Protein AF-A0A415VX78-F1 (afdb_monomer)

Nearest PDB structures (foldseek):
  6h24-assembly1_A  TM=7.037E-01  e=4.300E-03  Sphinx1.76-related DNA
  6h24-assembly1_B  TM=7.358E-01  e=2.155E-02  Sphinx1.76-related DNA
  8tip-assembly1_C  TM=7.344E-01  e=2.155E-02  Escherichia coli K-12
  8ac8-assembly2_A  TM=7.402E-01  e=3.273E-02  Escherichia coli

Sequence (130 aa):
MEKVEIQITKGLTEETTEEITLLGHILENADGLKVFSELINHVISENAESILLEKKKLLAILQVEEDDLDEMMKKIIEDIIRSQIEIIEKEHKKTGFKIVSIFEMVTYDPEEGLTIQVTRAVKPYLKNLI

Foldseek 3Di:
DDQDKDWDFDDDDDFKGKTKIFNAPCLPDPLLNQVVVVVLVCCLVVVDQKDFDFPVNSCVSNVDDLVCSVVVVVSSQVSLQRGWMWIWIDGDVDTDIDIGRQWPDWDQDSHGGIMTGGDPVCSVVSVSVD

Radius of gyration: 16.09 Å; Cα contacts (8 Å, |Δi|>4): 218; chains: 1; bounding box: 40×31×48 Å

Mean predicted aligned error: 8.82 Å

pLDDT: mean 76.85, std 18.99, range [26.78, 96.06]

Solvent-accessible surface area (backbone atoms only — not comparable to full-atom values): 7558 Å² total; per-residue (Å²): 134,87,78,73,78,54,81,48,83,55,89,89,60,100,68,52,46,56,39,43,34,50,62,24,66,66,38,90,43,70,64,32,43,53,55,51,51,53,52,54,49,49,34,62,75,68,67,46,58,60,51,74,49,39,37,73,55,50,36,64,76,66,72,54,56,80,89,52,44,67,66,51,44,57,58,31,49,57,38,56,72,63,23,27,33,31,42,35,41,38,42,87,96,45,77,49,79,44,80,43,54,44,53,77,42,78,48,78,43,95,82,58,22,42,36,41,26,50,24,75,90,42,58,88,54,52,76,74,77,109

Secondary structure (DSSP, 8-state):
-----EEEE----TTEEEEEEE-----SSHHHHHHHHHHHHHHHHHT-SEEEEEHHHHHHHHT--HHHHHHHHHHHHHHHHT-EEEEEEEETTEEEEEEEESEEEEEEETTTEEEEEE-TTTGGGGGG--

Structure (mmCIF, N/CA/C/O backbone):
data_AF-A0A415VX78-F1
#
_entry.id   AF-A0A415VX78-F1
#
loop_
_atom_site.group_PDB
_atom_site.id
_atom_site.type_symbol
_atom_site.label_atom_id
_atom_site.label_alt_id
_atom_site.label_comp_id
_atom_site.label_asym_id
_atom_site.label_entity_id
_atom_site.label_seq_id
_atom_site.pdbx_PDB_ins_code
_atom_site.Cartn_x
_atom_site.Cartn_y
_atom_site.Cartn_z
_atom_site.occupancy
_atom_site.B_iso_or_equiv
_atom_site.auth_seq_id
_atom_site.auth_comp_id
_atom_site.auth_asym_id
_atom_site.auth_atom_id
_atom_site.pdbx_PDB_model_num
ATOM 1 N N . MET A 1 1 ? 7.037 21.629 10.969 1.00 32.62 1 MET A N 1
ATOM 2 C CA . MET A 1 1 ? 6.505 20.468 10.234 1.00 32.62 1 MET A CA 1
ATOM 3 C C . MET A 1 1 ? 5.055 20.335 10.641 1.00 32.62 1 MET A C 1
ATOM 5 O O . MET A 1 1 ? 4.800 20.178 11.829 1.00 32.62 1 MET A O 1
ATOM 9 N N . GLU A 1 2 ? 4.132 20.536 9.705 1.00 26.78 2 GLU A N 1
ATOM 10 C CA . GLU A 1 2 ? 2.701 20.339 9.950 1.00 26.78 2 GLU A CA 1
ATOM 11 C C . GLU A 1 2 ? 2.388 18.853 9.812 1.00 26.78 2 GLU A C 1
ATOM 13 O O . GLU A 1 2 ? 2.690 18.229 8.800 1.00 26.78 2 GLU A O 1
ATOM 18 N N . LYS A 1 3 ? 1.831 18.284 10.875 1.00 34.06 3 LYS A N 1
ATOM 19 C CA . LYS A 1 3 ? 1.337 16.915 10.910 1.00 34.06 3 LYS A CA 1
ATOM 20 C C . LYS A 1 3 ? -0.066 16.957 10.303 1.00 34.06 3 LYS A C 1
ATOM 22 O O . LYS A 1 3 ? -0.929 17.644 10.844 1.00 34.06 3 LYS A O 1
ATOM 27 N N . VAL A 1 4 ? -0.286 16.306 9.164 1.00 31.11 4 VAL A N 1
ATOM 28 C CA . VAL A 1 4 ? -1.634 16.209 8.586 1.00 31.11 4 VAL A CA 1
ATOM 29 C C . VAL A 1 4 ? -2.387 15.134 9.365 1.00 31.11 4 VAL A C 1
ATOM 31 O O . VAL A 1 4 ? -2.103 13.950 9.220 1.00 31.11 4 VAL A O 1
ATOM 34 N N . GLU A 1 5 ? -3.305 15.546 10.236 1.00 33.56 5 GLU A N 1
ATOM 35 C CA . GLU A 1 5 ? -4.179 14.642 10.989 1.00 33.56 5 GLU A CA 1
ATOM 36 C C . GLU A 1 5 ? -5.526 14.530 10.267 1.00 33.56 5 GLU A C 1
ATOM 38 O O . GLU A 1 5 ? -6.280 15.499 10.177 1.00 33.56 5 GLU A O 1
ATOM 43 N N . ILE A 1 6 ? -5.833 13.344 9.734 1.00 38.00 6 ILE A N 1
ATOM 44 C CA . ILE A 1 6 ? -7.150 13.035 9.167 1.00 38.00 6 ILE A CA 1
ATOM 45 C C . ILE A 1 6 ? -7.934 12.241 10.218 1.00 38.00 6 ILE A C 1
ATOM 47 O O . ILE A 1 6 ? -7.643 11.073 10.476 1.00 38.00 6 ILE A O 1
ATOM 51 N N . GLN A 1 7 ? -8.932 12.881 10.836 1.00 36.41 7 GLN A N 1
ATOM 52 C CA . GLN A 1 7 ? -9.880 12.228 11.745 1.00 36.41 7 GLN A CA 1
ATOM 53 C C . GLN A 1 7 ? -11.067 11.666 10.959 1.00 36.41 7 GLN A C 1
ATOM 55 O O . GLN A 1 7 ? -11.801 12.422 10.321 1.00 36.41 7 GLN A O 1
ATOM 60 N N . ILE A 1 8 ? -11.294 10.352 11.043 1.00 39.75 8 ILE A N 1
ATOM 61 C CA . ILE A 1 8 ? -12.465 9.696 10.450 1.00 39.75 8 ILE A CA 1
ATOM 62 C C . ILE A 1 8 ? -13.327 9.132 11.583 1.00 39.75 8 ILE A C 1
ATOM 64 O O . ILE A 1 8 ? -12.982 8.153 12.241 1.00 39.75 8 ILE A O 1
ATOM 68 N N . THR A 1 9 ? -14.477 9.759 11.829 1.00 36.00 9 THR A N 1
ATOM 69 C CA . THR A 1 9 ? -15.446 9.315 12.842 1.00 36.00 9 THR A CA 1
ATOM 70 C C . THR A 1 9 ? -16.477 8.384 12.215 1.00 36.00 9 THR A C 1
ATOM 72 O O . THR A 1 9 ? -17.121 8.732 11.225 1.00 36.00 9 THR A O 1
ATOM 75 N N . LYS A 1 10 ? -16.692 7.210 12.819 1.00 38.72 10 LYS A N 1
ATOM 76 C CA . LYS A 1 10 ? -17.804 6.324 12.466 1.00 38.72 10 LYS A CA 1
ATOM 77 C C . LYS A 1 10 ? -18.681 6.085 13.689 1.00 38.72 10 LYS A C 1
ATOM 79 O O . LYS A 1 10 ? -18.233 5.533 14.683 1.00 38.72 10 LYS A O 1
ATOM 84 N N . GLY A 1 11 ? -19.940 6.505 13.617 1.00 38.56 11 GLY A N 1
ATOM 85 C CA . GLY A 1 11 ? -20.961 6.089 14.576 1.00 38.56 11 GLY A CA 1
ATOM 86 C C . GLY A 1 11 ? -21.680 4.833 14.083 1.00 38.56 11 GLY A C 1
ATOM 87 O O . GLY A 1 11 ? -22.018 4.769 12.900 1.00 38.56 11 GLY A O 1
ATOM 88 N N . LEU A 1 12 ? -21.947 3.878 14.986 1.00 44.84 12 LEU A N 1
ATOM 89 C CA . LEU A 1 12 ? -23.305 3.483 15.430 1.00 44.84 12 LEU A CA 1
ATOM 90 C C . LEU A 1 12 ? -23.345 2.036 15.982 1.00 44.84 12 LEU A C 1
ATOM 92 O O . LEU A 1 12 ? -23.451 1.097 15.202 1.00 44.84 12 LEU A O 1
ATOM 96 N N . THR A 1 13 ? -23.316 1.870 17.315 1.00 42.06 13 THR A N 1
ATOM 97 C CA . THR A 1 13 ? -24.324 1.181 18.174 1.00 42.06 13 THR A CA 1
ATOM 98 C C . THR A 1 13 ? -24.024 1.473 19.664 1.00 42.06 13 THR A C 1
ATOM 100 O O . THR A 1 13 ? -22.920 1.893 19.992 1.00 42.06 13 THR A O 1
ATOM 103 N N . GLU A 1 14 ? -25.015 1.337 20.557 1.00 42.38 14 GLU A N 1
ATOM 104 C CA . GLU A 1 14 ? -25.035 1.911 21.925 1.00 42.38 14 GLU A CA 1
ATOM 105 C C . GLU A 1 14 ? -24.001 1.372 22.944 1.00 42.38 14 GLU A C 1
ATOM 107 O O . GLU A 1 14 ? -23.902 1.947 24.024 1.00 42.38 14 GLU A O 1
ATOM 112 N N . GLU A 1 15 ? -23.197 0.343 22.644 1.00 46.19 15 GLU A N 1
ATOM 113 C CA . GLU A 1 15 ? -22.254 -0.236 23.628 1.00 46.19 15 GLU A CA 1
ATOM 114 C C . GLU A 1 15 ? -20.758 -0.042 23.318 1.00 46.19 15 GLU A C 1
ATOM 116 O O . GLU A 1 15 ? -19.929 -0.212 24.219 1.00 46.19 15 GLU A O 1
ATOM 121 N N . THR A 1 16 ? -20.366 0.339 22.096 1.00 47.59 16 THR A N 1
ATOM 122 C CA . THR A 1 16 ? -18.943 0.521 21.742 1.00 47.59 16 THR A CA 1
ATOM 123 C C . THR A 1 16 ? -18.786 1.478 20.560 1.00 47.59 16 THR A C 1
ATOM 125 O O . THR A 1 16 ? -19.450 1.317 19.537 1.00 47.59 16 THR A O 1
ATOM 128 N N . THR A 1 17 ? -17.895 2.467 20.680 1.00 56.06 17 THR A N 1
ATOM 129 C CA . THR A 1 17 ? -17.563 3.396 19.587 1.00 56.06 17 THR A CA 1
ATOM 130 C C . THR A 1 17 ? -16.083 3.265 19.252 1.00 56.06 17 THR A C 1
ATOM 132 O O . THR A 1 17 ? -15.232 3.524 20.099 1.00 56.06 17 THR A O 1
ATOM 135 N N . GLU A 1 18 ? -15.763 2.888 18.019 1.00 56.12 18 GLU A N 1
ATOM 136 C CA . GLU A 1 18 ? -14.388 2.882 17.511 1.00 56.12 18 GLU A CA 1
ATOM 137 C C . GLU A 1 18 ? -14.145 4.173 16.720 1.00 56.12 18 GLU A C 1
ATOM 139 O O . GLU A 1 18 ? -14.808 4.446 15.717 1.00 56.12 18 GLU A O 1
ATOM 144 N N . GLU A 1 19 ? -13.204 4.990 17.185 1.00 60.34 19 GLU A N 1
ATOM 145 C CA . GLU A 1 19 ? -12.671 6.122 16.429 1.00 60.34 19 GLU A CA 1
ATOM 146 C C . GLU A 1 19 ? -11.352 5.685 15.798 1.00 60.34 19 GLU A C 1
ATOM 148 O O . GLU A 1 19 ? -10.460 5.185 16.481 1.00 60.34 19 GLU A O 1
ATOM 153 N N . ILE A 1 20 ? -11.229 5.842 14.482 1.00 58.44 20 ILE A N 1
ATOM 154 C CA . ILE A 1 20 ? -10.020 5.455 13.757 1.00 58.44 20 ILE A CA 1
ATOM 155 C C . ILE A 1 20 ? -9.415 6.725 13.194 1.00 58.44 20 ILE A C 1
ATOM 157 O O . ILE A 1 20 ? -10.004 7.398 12.346 1.00 58.44 20 ILE A O 1
ATOM 161 N N . THR A 1 21 ? -8.217 7.030 13.661 1.00 58.88 21 THR A N 1
ATOM 162 C CA . THR A 1 21 ? -7.404 8.106 13.113 1.00 58.88 21 THR A CA 1
ATOM 163 C C . THR A 1 21 ? -6.307 7.442 12.301 1.00 58.88 21 THR A C 1
ATOM 165 O O . THR A 1 21 ? -5.561 6.608 12.807 1.00 58.88 21 THR A O 1
ATOM 168 N N . LEU A 1 22 ? -6.178 7.771 11.020 1.00 58.19 22 LEU A N 1
ATOM 169 C CA . LEU A 1 22 ? -4.984 7.364 10.287 1.00 58.19 22 LEU A CA 1
ATOM 170 C C . LEU A 1 22 ? -3.814 8.182 10.856 1.00 58.19 22 LEU A C 1
ATOM 172 O O . LEU A 1 22 ? -3.722 9.378 10.600 1.00 58.19 22 LEU A O 1
ATOM 176 N N . LEU A 1 23 ? -2.930 7.552 11.636 1.00 54.94 23 LEU A N 1
ATOM 177 C CA . LEU A 1 23 ? -1.700 8.187 12.136 1.00 54.94 23 LEU A CA 1
ATOM 178 C C . LEU A 1 23 ? -0.542 8.137 11.136 1.00 54.94 23 LEU A C 1
ATOM 180 O O . LEU A 1 23 ? 0.598 8.458 11.474 1.00 54.94 23 LEU A O 1
ATOM 184 N N . GLY A 1 24 ? -0.819 7.767 9.893 1.00 48.91 24 GLY A N 1
ATOM 185 C CA . GLY A 1 24 ? 0.169 7.795 8.841 1.00 48.91 24 GLY A CA 1
ATOM 186 C C . GLY A 1 24 ? 0.656 9.221 8.676 1.00 48.91 24 GLY A C 1
ATOM 187 O O . GLY A 1 24 ? -0.131 10.116 8.378 1.00 48.91 24 GLY A O 1
ATOM 188 N N . HIS A 1 25 ? 1.967 9.412 8.816 1.00 48.31 25 HIS A N 1
ATOM 189 C CA . HIS A 1 25 ? 2.666 10.324 7.927 1.00 48.31 25 HIS A CA 1
ATOM 190 C C . HIS A 1 25 ? 2.120 10.021 6.535 1.00 48.31 25 HIS A C 1
ATOM 192 O O . HIS A 1 25 ? 2.458 8.993 5.951 1.00 48.31 25 HIS A O 1
ATOM 198 N N . ILE A 1 26 ? 1.162 10.826 6.073 1.00 51.47 26 ILE A N 1
ATOM 199 C CA . ILE A 1 26 ? 0.740 10.767 4.688 1.00 51.47 26 ILE A CA 1
ATOM 200 C C . ILE A 1 26 ? 2.034 10.954 3.939 1.00 51.47 26 ILE A C 1
ATOM 202 O O . ILE A 1 26 ? 2.741 11.931 4.185 1.00 51.47 26 ILE A O 1
ATOM 206 N N . LEU A 1 27 ? 2.342 9.928 3.156 1.00 56.75 27 LEU A N 1
ATOM 207 C CA . LEU A 1 27 ? 3.512 9.770 2.317 1.00 56.75 27 LEU A CA 1
ATOM 208 C C . LEU A 1 27 ? 3.828 11.174 1.800 1.00 56.75 27 LEU A C 1
ATOM 210 O O . LEU A 1 27 ? 3.051 11.728 1.021 1.00 56.75 27 LEU A O 1
ATOM 214 N N . GLU A 1 28 ? 4.873 11.811 2.351 1.00 57.78 28 GLU A N 1
ATOM 215 C CA . GLU A 1 28 ? 5.186 13.223 2.050 1.00 57.78 28 GLU A CA 1
ATOM 216 C C . GLU A 1 28 ? 5.445 13.384 0.538 1.00 57.78 28 GLU A C 1
ATOM 218 O O . GLU A 1 28 ? 5.381 14.476 -0.028 1.00 57.78 28 GLU A O 1
ATOM 223 N N . ASN A 1 29 ? 5.679 12.245 -0.117 1.00 72.44 29 ASN A N 1
ATOM 224 C CA . ASN A 1 29 ? 5.714 12.021 -1.537 1.00 72.44 29 ASN A CA 1
ATOM 225 C C . ASN A 1 29 ? 4.328 11.676 -2.136 1.00 72.44 29 ASN A C 1
ATOM 227 O O . ASN A 1 29 ? 3.747 10.616 -1.875 1.00 72.44 29 ASN A O 1
ATOM 231 N N . ALA A 1 30 ? 3.859 12.526 -3.056 1.00 80.44 30 ALA A N 1
ATOM 232 C CA . ALA A 1 30 ? 2.645 12.307 -3.845 1.00 80.44 30 ALA A CA 1
ATOM 233 C C . ALA A 1 30 ? 2.649 10.973 -4.616 1.00 80.44 30 ALA A C 1
ATOM 235 O O . ALA A 1 30 ? 1.597 10.361 -4.796 1.00 80.44 30 ALA A O 1
ATOM 236 N N . ASP A 1 31 ? 3.815 10.499 -5.050 1.00 85.38 31 ASP A N 1
ATOM 237 C CA . ASP A 1 31 ? 3.946 9.225 -5.757 1.00 85.38 31 ASP A CA 1
ATOM 238 C C . ASP A 1 31 ? 3.782 8.027 -4.825 1.00 85.38 31 ASP A C 1
ATOM 240 O O . ASP A 1 31 ? 3.125 7.047 -5.185 1.00 85.38 31 ASP A O 1
ATOM 244 N N . GLY A 1 32 ? 4.275 8.147 -3.589 1.00 83.12 32 GLY A N 1
ATOM 245 C CA . GLY A 1 32 ? 3.983 7.185 -2.533 1.00 83.12 32 GLY A CA 1
ATOM 246 C C . GLY A 1 32 ? 2.477 7.064 -2.323 1.00 83.12 32 GLY A C 1
ATOM 247 O O . GLY A 1 32 ? 1.950 5.952 -2.307 1.00 83.12 32 GLY A O 1
ATOM 248 N N . LEU A 1 33 ? 1.766 8.197 -2.251 1.00 83.75 33 LEU A N 1
ATOM 249 C CA . LEU A 1 33 ? 0.312 8.223 -2.058 1.00 83.75 33 LEU A CA 1
ATOM 250 C C . LEU A 1 33 ? -0.465 7.536 -3.184 1.00 83.75 33 LEU A C 1
ATOM 252 O O . LEU A 1 33 ? -1.430 6.822 -2.900 1.00 83.75 33 LEU A O 1
ATOM 256 N N . LYS A 1 34 ? -0.044 7.700 -4.443 1.00 88.75 34 LYS A N 1
ATOM 257 C CA . LYS A 1 34 ? -0.658 6.989 -5.575 1.00 88.75 34 LYS A CA 1
ATOM 258 C C . LYS A 1 34 ? -0.514 5.475 -5.422 1.00 88.75 34 LYS A C 1
ATOM 260 O O . LYS A 1 34 ? -1.507 4.759 -5.528 1.00 88.75 34 LYS A O 1
ATOM 265 N N . VAL A 1 35 ? 0.700 4.997 -5.133 1.00 89.69 35 VAL A N 1
ATOM 266 C CA . VAL A 1 3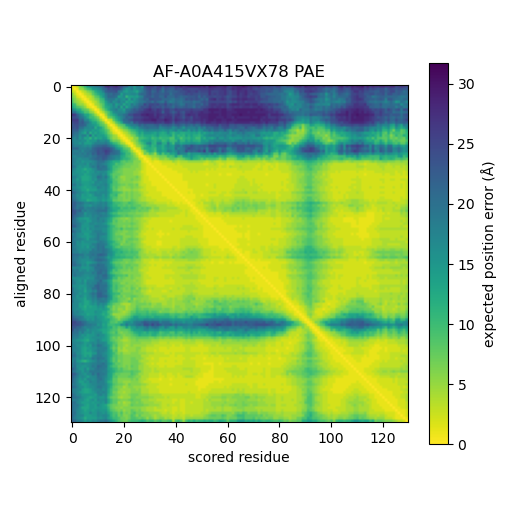5 ? 0.972 3.560 -4.962 1.00 89.69 35 VAL A CA 1
ATOM 267 C C . VAL A 1 35 ? 0.203 3.007 -3.766 1.00 89.69 35 VAL A C 1
ATOM 269 O O . VAL A 1 35 ? -0.466 1.986 -3.888 1.00 89.69 35 VAL A O 1
ATOM 272 N N . PHE A 1 36 ? 0.226 3.704 -2.630 1.00 87.50 36 PHE A N 1
ATOM 273 C CA . PHE A 1 36 ? -0.522 3.308 -1.440 1.00 87.50 36 PHE A CA 1
ATOM 274 C C . PHE A 1 36 ? -2.025 3.194 -1.712 1.00 87.50 36 PHE A C 1
ATOM 276 O O . PHE A 1 36 ? -2.631 2.181 -1.370 1.00 87.50 36 PHE A O 1
ATOM 283 N N . SER A 1 37 ? -2.618 4.195 -2.367 1.00 86.81 37 SER A N 1
ATOM 284 C CA . SER A 1 37 ? -4.049 4.188 -2.695 1.00 86.81 37 SER A CA 1
ATOM 285 C C . SER A 1 37 ? -4.412 2.991 -3.574 1.00 86.81 37 SER A C 1
ATOM 287 O O . SER A 1 37 ? -5.406 2.312 -3.317 1.00 86.81 37 SER A O 1
ATOM 289 N N . GLU A 1 38 ? -3.576 2.678 -4.567 1.00 91.19 38 GLU A N 1
ATOM 290 C CA . GLU A 1 38 ? -3.793 1.522 -5.435 1.00 91.19 38 GLU A CA 1
ATOM 291 C C . GLU A 1 38 ? -3.707 0.193 -4.671 1.00 91.19 38 GLU A C 1
ATOM 293 O O . GLU A 1 38 ? -4.532 -0.699 -4.892 1.00 91.19 38 GLU A O 1
ATOM 298 N N . LEU A 1 39 ? -2.755 0.064 -3.740 1.00 90.00 39 LEU A N 1
ATOM 299 C CA . LEU A 1 39 ? -2.625 -1.120 -2.885 1.00 90.00 39 LEU A CA 1
ATOM 300 C C . LEU A 1 39 ? -3.861 -1.315 -2.005 1.00 90.00 39 LEU A C 1
ATOM 302 O O . LEU A 1 39 ? -4.407 -2.417 -1.951 1.00 90.00 39 LEU A O 1
ATOM 306 N N . ILE A 1 40 ? -4.329 -0.255 -1.337 1.00 87.75 40 ILE A N 1
ATOM 307 C CA . ILE A 1 40 ? -5.515 -0.330 -0.475 1.00 87.75 40 ILE A CA 1
ATOM 308 C C . ILE A 1 40 ? -6.763 -0.683 -1.293 1.00 87.75 40 ILE A C 1
ATOM 310 O O . ILE A 1 40 ? -7.542 -1.546 -0.879 1.00 87.75 40 ILE A O 1
ATOM 314 N N . ASN A 1 41 ? -6.917 -0.100 -2.485 1.00 90.06 41 ASN A N 1
ATOM 315 C CA . ASN A 1 41 ? -8.009 -0.431 -3.400 1.00 90.06 41 ASN A CA 1
ATOM 316 C C . ASN A 1 41 ? -8.000 -1.909 -3.819 1.00 90.06 41 ASN A C 1
ATOM 318 O O . ASN A 1 41 ? -9.049 -2.558 -3.779 1.00 90.06 41 ASN A O 1
ATOM 322 N N . HIS A 1 42 ? -6.841 -2.469 -4.180 1.00 90.56 42 HIS A N 1
ATOM 323 C CA . HIS A 1 42 ? -6.720 -3.896 -4.514 1.00 90.56 42 HIS A CA 1
ATOM 324 C C . HIS A 1 42 ? -7.067 -4.790 -3.322 1.00 90.56 42 HIS A C 1
ATOM 326 O O . HIS A 1 42 ? -7.891 -5.692 -3.443 1.00 90.56 42 HIS A O 1
ATOM 332 N N . VAL A 1 43 ? -6.517 -4.500 -2.141 1.00 89.00 43 VAL A N 1
ATOM 333 C CA . VAL A 1 43 ? -6.799 -5.273 -0.922 1.00 89.00 43 VAL A CA 1
ATOM 334 C C . VAL A 1 43 ? -8.299 -5.314 -0.614 1.00 89.00 43 VAL A C 1
ATOM 336 O O . VAL A 1 43 ? -8.831 -6.370 -0.265 1.00 89.00 43 VAL A O 1
ATOM 339 N N . ILE A 1 44 ? -8.991 -4.179 -0.737 1.00 87.56 44 ILE A N 1
ATOM 340 C CA . ILE A 1 44 ? -10.427 -4.082 -0.453 1.00 87.56 44 ILE A CA 1
ATOM 341 C C . ILE A 1 44 ? -11.247 -4.797 -1.526 1.00 87.56 44 ILE A C 1
ATOM 343 O O . ILE A 1 44 ? -12.135 -5.579 -1.187 1.00 87.56 44 ILE A O 1
ATOM 347 N N . SER A 1 45 ? -10.961 -4.533 -2.803 1.00 89.44 45 SER A N 1
ATOM 348 C CA . SER A 1 45 ? -11.724 -5.088 -3.928 1.00 89.44 45 SER A CA 1
ATOM 349 C C . SER A 1 45 ? -11.585 -6.605 -4.043 1.00 89.44 45 SER A C 1
ATOM 351 O O . SER A 1 45 ? -12.580 -7.295 -4.259 1.00 89.44 45 SER A O 1
ATOM 353 N N . GLU A 1 46 ? -10.384 -7.136 -3.828 1.00 89.12 46 GLU A N 1
ATOM 354 C CA . GLU A 1 46 ? -10.106 -8.572 -3.888 1.00 89.12 46 GLU A CA 1
ATOM 355 C C . GLU A 1 46 ? -10.366 -9.278 -2.550 1.00 89.12 46 GLU A C 1
ATOM 357 O O . GLU A 1 46 ? -10.324 -10.506 -2.468 1.00 89.12 46 GLU A O 1
ATOM 362 N N . ASN A 1 47 ? -10.643 -8.515 -1.483 1.00 87.50 47 ASN A N 1
ATOM 363 C CA . ASN A 1 47 ? -10.719 -9.004 -0.106 1.00 87.50 47 ASN A CA 1
ATOM 364 C C . ASN A 1 47 ? -9.491 -9.860 0.278 1.00 87.50 47 ASN A C 1
ATOM 366 O O . ASN A 1 47 ? -9.584 -10.802 1.075 1.00 87.50 47 ASN A O 1
ATOM 370 N N . ALA A 1 48 ? -8.326 -9.529 -0.274 1.00 88.06 48 ALA A N 1
ATOM 371 C CA . ALA A 1 48 ? -7.084 -10.256 -0.064 1.00 88.06 48 ALA A CA 1
ATOM 372 C C . ALA A 1 48 ? -6.372 -9.785 1.214 1.00 88.06 48 ALA A C 1
ATOM 374 O O . ALA A 1 48 ? -6.703 -8.753 1.794 1.00 88.06 48 ALA A O 1
ATOM 375 N N . GLU A 1 49 ? -5.427 -10.576 1.712 1.00 87.75 49 GLU A N 1
ATOM 376 C CA . GLU A 1 49 ? -4.497 -10.152 2.777 1.00 87.75 49 GLU A CA 1
ATOM 377 C C . GLU A 1 49 ? -3.098 -9.879 2.221 1.00 87.75 49 GLU A C 1
ATOM 379 O O . GLU A 1 49 ? -2.318 -9.172 2.849 1.00 87.75 49 GLU A O 1
ATOM 384 N N . SER A 1 50 ? -2.806 -10.376 1.018 1.00 92.94 50 SER A N 1
ATOM 385 C CA . SER A 1 50 ? -1.569 -10.127 0.293 1.00 92.94 50 SER A CA 1
ATOM 386 C C . SER A 1 50 ? -1.880 -9.805 -1.161 1.00 92.94 50 SER A C 1
ATOM 388 O O . SER A 1 50 ? -2.767 -10.420 -1.750 1.00 92.94 50 SER A O 1
ATOM 390 N N . ILE A 1 51 ? -1.169 -8.822 -1.706 1.00 94.25 51 ILE A N 1
ATOM 391 C CA . ILE A 1 51 ? -1.307 -8.346 -3.082 1.00 94.25 51 ILE A CA 1
ATOM 392 C C . ILE A 1 51 ? 0.089 -8.199 -3.680 1.00 94.25 51 ILE A C 1
ATOM 394 O O . ILE A 1 51 ? 0.991 -7.688 -3.013 1.00 94.25 51 ILE A O 1
ATOM 398 N N . LEU A 1 52 ? 0.229 -8.596 -4.945 1.00 95.00 52 LEU A N 1
ATOM 399 C CA . LEU A 1 52 ? 1.339 -8.212 -5.810 1.00 95.00 52 LEU A CA 1
ATOM 400 C C . LEU A 1 52 ? 0.859 -7.115 -6.763 1.00 95.00 52 LEU A C 1
ATOM 402 O O . LEU A 1 52 ? -0.039 -7.326 -7.580 1.00 95.00 52 LEU A O 1
ATOM 406 N N . LEU A 1 53 ? 1.482 -5.946 -6.676 1.00 95.00 53 LEU A N 1
ATOM 407 C CA . LEU A 1 53 ? 1.350 -4.890 -7.662 1.00 95.00 53 LEU A CA 1
ATOM 408 C C . LEU A 1 53 ? 2.501 -5.015 -8.662 1.00 95.00 53 LEU A C 1
ATOM 410 O O . LEU A 1 53 ? 3.632 -4.623 -8.377 1.00 95.00 53 LEU A O 1
ATOM 414 N N . GLU A 1 54 ? 2.198 -5.596 -9.821 1.00 96.06 54 GLU A N 1
ATOM 415 C CA . GLU A 1 54 ? 3.186 -5.891 -10.863 1.00 96.06 54 GLU A CA 1
ATOM 416 C C . GLU A 1 54 ? 3.956 -4.640 -11.320 1.00 96.06 54 GLU A C 1
ATOM 418 O O . GLU A 1 54 ? 3.381 -3.549 -11.425 1.00 96.06 54 GLU A O 1
ATOM 423 N N . LYS A 1 55 ? 5.228 -4.814 -11.708 1.00 96.06 55 LYS A N 1
ATOM 424 C CA . LYS A 1 55 ? 6.105 -3.762 -12.262 1.00 96.06 55 LYS A CA 1
ATOM 425 C C . LYS A 1 55 ? 5.395 -2.895 -13.305 1.00 96.06 55 LYS A C 1
ATOM 427 O O . LYS A 1 55 ? 5.430 -1.669 -13.242 1.00 96.06 55 LYS A O 1
ATOM 432 N N . LYS A 1 56 ? 4.670 -3.523 -14.236 1.00 95.19 56 LYS A N 1
ATOM 433 C CA . LYS A 1 56 ? 3.933 -2.818 -15.296 1.00 95.19 56 LYS A CA 1
ATOM 434 C C . LYS A 1 56 ? 2.862 -1.866 -14.753 1.00 95.19 56 LYS A C 1
ATOM 436 O O . LYS A 1 56 ? 2.671 -0.785 -15.307 1.00 95.19 56 LYS A O 1
ATOM 441 N N . LYS A 1 57 ? 2.157 -2.255 -13.685 1.00 94.75 57 LYS A N 1
ATOM 442 C CA . LYS A 1 57 ? 1.184 -1.379 -13.018 1.00 94.75 57 LYS A CA 1
ATOM 443 C C . LYS A 1 57 ? 1.895 -0.248 -12.280 1.00 94.75 57 LYS A C 1
ATOM 445 O O . LYS A 1 57 ? 1.455 0.890 -12.398 1.00 94.75 57 LYS A O 1
ATOM 450 N N . LEU A 1 58 ? 3.003 -0.530 -11.590 1.00 95.25 58 LEU A N 1
ATOM 451 C CA . LEU A 1 58 ? 3.804 0.496 -10.909 1.00 95.25 58 LEU A CA 1
ATOM 452 C C . LEU A 1 58 ? 4.274 1.589 -11.878 1.00 95.25 58 LEU A C 1
ATOM 454 O O . LEU A 1 58 ? 4.039 2.766 -11.617 1.00 95.25 58 LEU A O 1
ATOM 458 N N . LEU A 1 59 ? 4.833 1.207 -13.030 1.00 95.50 59 LEU A N 1
ATOM 459 C CA . LEU A 1 59 ? 5.239 2.147 -14.085 1.00 95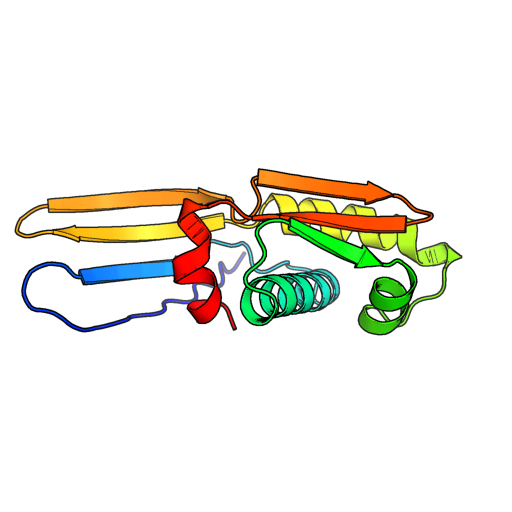.50 59 LEU A CA 1
ATOM 460 C C . LEU A 1 59 ? 4.071 3.015 -14.563 1.00 95.50 59 LEU A C 1
ATOM 462 O O . LEU A 1 59 ? 4.225 4.220 -14.739 1.00 95.50 59 LEU A O 1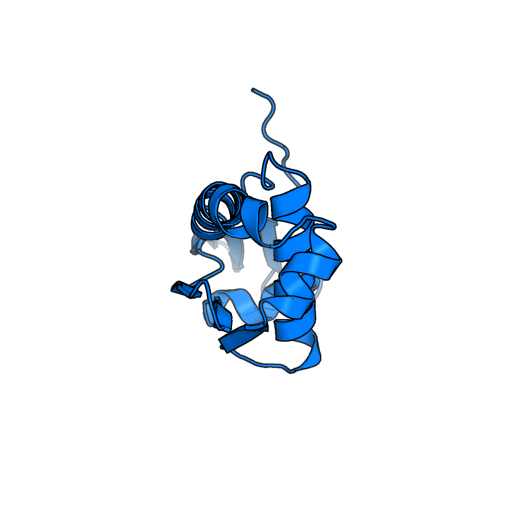
ATOM 466 N N . ALA A 1 60 ? 2.885 2.425 -14.735 1.00 94.75 60 ALA A N 1
ATOM 467 C CA . ALA A 1 60 ? 1.696 3.155 -15.170 1.00 94.75 60 ALA A CA 1
ATOM 468 C C . ALA A 1 60 ? 1.178 4.144 -14.109 1.00 94.75 60 ALA A C 1
ATOM 470 O O . ALA A 1 60 ? 0.765 5.251 -14.451 1.00 94.75 60 ALA A O 1
ATOM 471 N N . ILE A 1 61 ? 1.208 3.762 -12.829 1.00 93.19 61 ILE A N 1
ATOM 472 C CA . ILE A 1 61 ? 0.774 4.604 -11.701 1.00 93.19 61 ILE A CA 1
ATOM 473 C C . ILE A 1 61 ? 1.725 5.789 -11.516 1.00 93.19 61 ILE A C 1
ATOM 475 O O . ILE A 1 61 ? 1.287 6.925 -11.315 1.00 93.19 61 ILE A O 1
ATOM 479 N N . LEU A 1 62 ? 3.026 5.510 -11.584 1.0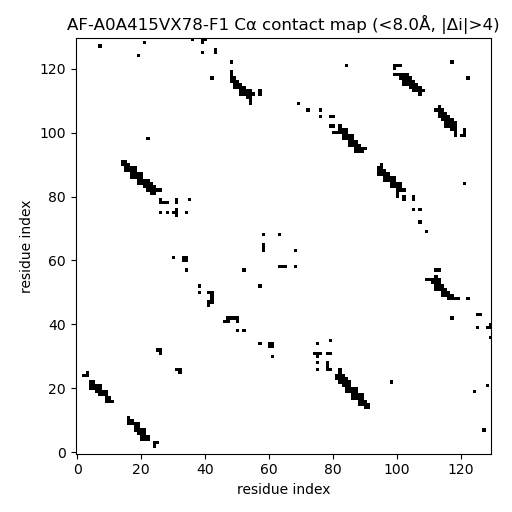0 92.00 62 LEU A N 1
ATOM 480 C CA . LEU A 1 62 ? 4.088 6.481 -11.353 1.00 92.00 62 LEU A CA 1
ATOM 481 C C . LEU A 1 62 ? 4.390 7.337 -12.588 1.00 92.00 62 LEU A C 1
ATOM 483 O O . LEU A 1 62 ? 4.880 8.449 -12.434 1.00 92.00 62 LEU A O 1
ATOM 487 N N . GLN A 1 63 ? 4.019 6.867 -13.783 1.00 93.31 63 GLN A N 1
ATOM 488 C CA . GLN A 1 63 ? 4.288 7.518 -15.070 1.00 93.31 63 GLN A CA 1
ATOM 489 C C . GLN A 1 63 ? 5.785 7.773 -15.291 1.00 93.31 63 GLN A C 1
ATOM 491 O O . GLN A 1 63 ? 6.182 8.861 -15.707 1.00 93.31 63 GLN A O 1
ATOM 496 N N . VAL A 1 64 ? 6.606 6.761 -15.002 1.00 93.31 64 VAL A N 1
ATOM 497 C CA . VAL A 1 64 ? 8.071 6.823 -15.113 1.00 93.31 64 VAL A CA 1
ATOM 498 C C . VAL A 1 64 ? 8.626 5.733 -16.016 1.00 93.31 64 VAL A C 1
ATOM 500 O O . VAL A 1 64 ? 7.942 4.749 -16.310 1.00 93.31 64 VAL A O 1
ATOM 503 N N . GLU A 1 65 ? 9.860 5.930 -16.474 1.00 93.00 65 GLU A N 1
ATOM 504 C CA . GLU A 1 65 ? 10.597 4.934 -17.248 1.00 93.00 65 GLU A CA 1
ATOM 505 C C . GLU A 1 65 ? 11.122 3.811 -16.341 1.00 93.00 65 GLU A C 1
ATOM 507 O O . GLU A 1 65 ? 11.241 3.968 -15.124 1.00 93.00 65 GLU A O 1
ATOM 512 N N . GLU A 1 66 ? 11.424 2.651 -16.933 1.00 91.50 66 GLU A N 1
ATOM 513 C CA . GLU A 1 66 ? 11.908 1.491 -16.173 1.00 91.50 66 GLU A CA 1
ATOM 514 C C . GLU A 1 66 ? 13.210 1.777 -15.423 1.00 91.50 66 GLU A C 1
ATOM 516 O O . GLU A 1 66 ? 13.353 1.340 -14.283 1.00 91.50 66 GLU A O 1
ATOM 521 N N . ASP A 1 67 ? 14.104 2.557 -16.032 1.00 92.62 67 ASP A N 1
ATOM 522 C CA . ASP A 1 67 ? 15.411 2.895 -15.465 1.00 92.62 67 ASP A CA 1
ATOM 523 C C . ASP A 1 67 ? 15.299 3.750 -14.184 1.00 92.62 67 ASP A C 1
ATOM 525 O O . ASP A 1 67 ? 16.179 3.693 -13.323 1.00 92.62 67 ASP A O 1
ATOM 529 N N . ASP A 1 68 ? 14.198 4.493 -14.019 1.00 93.25 68 ASP A N 1
ATOM 530 C CA . ASP A 1 68 ? 13.953 5.368 -12.863 1.00 93.25 68 ASP A CA 1
ATOM 531 C C . ASP A 1 68 ? 13.154 4.680 -11.741 1.00 93.25 68 ASP A C 1
ATOM 533 O O . ASP A 1 68 ? 13.152 5.136 -10.588 1.00 93.25 68 ASP A O 1
ATOM 537 N N . LEU A 1 69 ? 12.463 3.576 -12.055 1.00 94.19 69 LEU A N 1
ATOM 538 C CA . LEU A 1 69 ? 11.515 2.934 -11.144 1.00 94.19 69 LEU A CA 1
ATOM 539 C C . LEU A 1 69 ? 12.187 2.494 -9.840 1.00 94.19 69 LEU A C 1
ATOM 541 O O . LEU A 1 69 ? 11.679 2.782 -8.757 1.00 94.19 69 LEU A O 1
ATOM 545 N N . ASP A 1 70 ? 13.344 1.840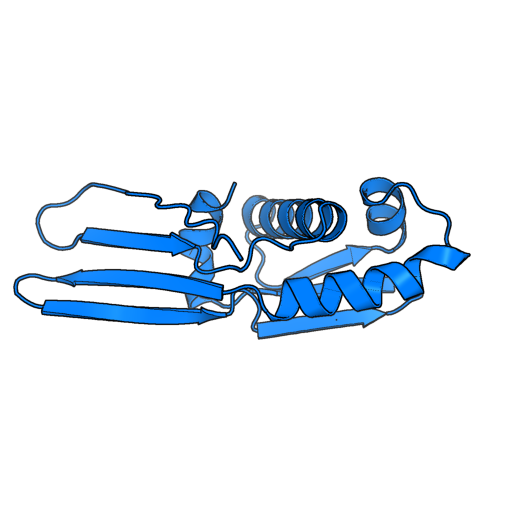 -9.923 1.00 92.69 70 ASP A N 1
ATOM 546 C CA . ASP A 1 70 ? 14.033 1.287 -8.754 1.00 92.69 70 ASP A CA 1
ATOM 547 C C . ASP A 1 70 ? 14.462 2.364 -7.750 1.00 92.69 70 ASP A C 1
ATOM 549 O O . ASP A 1 70 ? 14.426 2.144 -6.533 1.00 92.69 70 ASP A O 1
ATOM 553 N N . GLU A 1 71 ? 14.870 3.543 -8.228 1.00 91.38 71 GLU A N 1
ATOM 554 C CA . GLU A 1 71 ? 15.221 4.651 -7.341 1.00 91.38 71 GLU A CA 1
ATOM 555 C C . GLU A 1 71 ? 13.974 5.221 -6.655 1.00 91.38 71 GLU A C 1
ATOM 557 O O . GLU A 1 71 ? 13.988 5.471 -5.443 1.00 91.38 71 GLU A O 1
ATOM 562 N N . MET A 1 72 ? 12.880 5.389 -7.402 1.00 91.12 72 MET A N 1
ATOM 563 C CA . MET A 1 72 ? 11.611 5.856 -6.844 1.00 91.12 72 MET A CA 1
ATOM 564 C C . MET A 1 72 ? 11.048 4.878 -5.818 1.00 91.12 72 MET A C 1
ATOM 566 O O . MET A 1 72 ? 10.613 5.295 -4.741 1.00 91.12 72 MET A O 1
ATOM 570 N N . MET A 1 73 ? 11.112 3.580 -6.110 1.00 92.00 73 MET A N 1
ATOM 571 C CA . MET A 1 73 ? 10.574 2.541 -5.242 1.00 92.00 73 MET A CA 1
ATOM 572 C C . MET A 1 73 ? 11.278 2.496 -3.890 1.00 92.00 73 MET A C 1
ATOM 574 O O . MET A 1 73 ? 10.602 2.311 -2.884 1.00 92.00 73 MET A O 1
ATOM 578 N N . LYS A 1 74 ? 12.586 2.776 -3.803 1.00 89.75 74 LYS A N 1
ATOM 579 C CA . LYS A 1 74 ? 13.280 2.887 -2.503 1.00 89.75 74 LYS A CA 1
ATOM 580 C C . LYS A 1 74 ? 12.628 3.924 -1.589 1.00 89.75 74 LYS A C 1
ATOM 582 O O . LYS A 1 74 ? 12.371 3.635 -0.424 1.00 89.75 74 LYS A O 1
ATOM 587 N N . LYS A 1 75 ? 12.317 5.106 -2.131 1.00 86.88 75 LYS A N 1
ATOM 588 C CA . LYS A 1 75 ? 11.670 6.198 -1.384 1.00 86.88 75 LYS A CA 1
ATOM 589 C C . LYS A 1 75 ? 10.235 5.816 -1.010 1.00 86.88 75 LYS A C 1
ATOM 591 O O . LYS A 1 75 ? 9.846 5.948 0.143 1.00 86.88 75 LYS A O 1
ATOM 596 N N . ILE A 1 76 ? 9.481 5.273 -1.967 1.00 88.56 76 ILE A N 1
ATOM 597 C CA . ILE A 1 76 ? 8.079 4.869 -1.779 1.00 88.56 76 ILE A CA 1
ATOM 598 C C . ILE A 1 76 ? 7.942 3.745 -0.744 1.00 88.56 76 ILE A C 1
ATOM 600 O O . ILE A 1 76 ? 7.024 3.767 0.068 1.00 88.56 76 ILE A O 1
ATOM 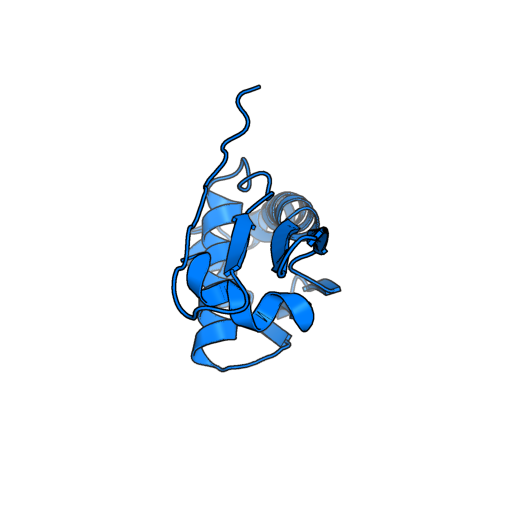604 N N . ILE A 1 77 ? 8.844 2.765 -0.738 1.00 89.19 77 ILE A N 1
ATOM 605 C CA . ILE A 1 77 ? 8.800 1.641 0.204 1.00 89.19 77 ILE A CA 1
ATOM 606 C C . ILE A 1 77 ? 9.054 2.115 1.633 1.00 89.19 77 ILE A C 1
ATOM 608 O O . ILE A 1 77 ? 8.345 1.680 2.538 1.00 89.19 77 ILE A O 1
ATOM 612 N N . GLU A 1 78 ? 10.025 3.007 1.855 1.00 83.88 78 GLU A N 1
ATOM 613 C CA . GLU A 1 78 ? 10.262 3.583 3.188 1.00 83.88 78 GLU A CA 1
ATOM 614 C C . GLU A 1 78 ? 9.013 4.281 3.732 1.00 83.88 78 GLU A C 1
ATOM 616 O O . GLU A 1 78 ? 8.638 4.109 4.894 1.00 83.88 78 GLU A O 1
ATOM 621 N N . ASP A 1 79 ? 8.357 5.023 2.854 1.00 80.06 79 ASP A N 1
ATOM 622 C CA . ASP A 1 79 ? 7.119 5.746 3.082 1.00 80.06 79 ASP A CA 1
ATOM 623 C C . ASP A 1 79 ? 5.957 4.771 3.420 1.00 80.06 79 ASP A C 1
ATOM 625 O O . ASP A 1 79 ? 5.274 4.915 4.442 1.00 80.06 79 ASP A O 1
ATOM 629 N N . ILE A 1 80 ? 5.779 3.702 2.637 1.00 82.75 80 ILE A N 1
ATOM 630 C CA . ILE A 1 80 ? 4.751 2.666 2.852 1.00 82.75 80 ILE A CA 1
ATOM 631 C C . ILE A 1 80 ? 4.990 1.894 4.158 1.00 82.75 80 ILE A C 1
ATOM 633 O O . ILE A 1 80 ? 4.052 1.686 4.928 1.00 82.75 80 ILE A O 1
ATOM 637 N N . ILE A 1 81 ? 6.233 1.499 4.456 1.00 82.19 81 ILE A N 1
ATOM 638 C CA . ILE A 1 81 ? 6.585 0.758 5.682 1.00 82.19 81 ILE A CA 1
ATOM 639 C C . ILE A 1 81 ? 6.274 1.577 6.942 1.00 82.19 81 ILE A C 1
ATOM 641 O O . ILE A 1 81 ? 5.881 1.019 7.968 1.00 82.19 81 ILE A O 1
ATOM 645 N N . ARG A 1 82 ? 6.427 2.905 6.883 1.00 78.50 82 ARG A N 1
ATOM 646 C CA . ARG A 1 82 ? 6.136 3.809 8.008 1.00 78.50 82 ARG A CA 1
ATOM 647 C C . ARG A 1 82 ? 4.644 4.103 8.189 1.00 78.50 82 ARG A C 1
ATOM 649 O O . ARG A 1 82 ? 4.276 4.752 9.166 1.00 78.50 82 ARG A O 1
ATOM 656 N N . SER A 1 83 ? 3.783 3.624 7.292 1.00 77.06 83 SER A N 1
ATOM 657 C CA . SER A 1 83 ? 2.343 3.873 7.354 1.00 77.06 83 SER A CA 1
ATOM 658 C C . SER A 1 83 ? 1.680 3.098 8.504 1.00 77.06 83 SER A C 1
ATOM 660 O O . SER A 1 83 ? 1.755 1.869 8.594 1.00 77.06 83 SER A O 1
ATOM 662 N N . GLN A 1 84 ? 1.000 3.825 9.393 1.00 74.69 84 GLN A N 1
ATOM 663 C CA . GLN A 1 84 ? 0.366 3.301 10.608 1.00 74.69 84 GLN A CA 1
ATOM 664 C C . GLN A 1 84 ? -1.049 3.865 10.766 1.00 74.69 84 GLN A C 1
ATOM 666 O O . GLN A 1 84 ? -1.332 4.975 10.324 1.00 74.69 84 GLN A O 1
ATOM 671 N N . ILE A 1 85 ? -1.931 3.121 11.430 1.00 72.81 85 ILE A N 1
ATOM 672 C CA . ILE A 1 85 ? -3.234 3.615 11.886 1.00 72.81 85 ILE A CA 1
ATOM 673 C C . ILE A 1 85 ? -3.274 3.656 13.412 1.00 72.81 85 ILE A C 1
ATOM 675 O O . ILE A 1 85 ? -2.699 2.804 14.090 1.00 72.81 85 ILE A O 1
ATOM 679 N N . GLU A 1 86 ? -3.973 4.643 13.948 1.00 71.56 86 GLU A N 1
ATOM 680 C CA . GLU A 1 86 ? -4.397 4.695 15.339 1.00 71.56 86 GLU A CA 1
ATOM 681 C C . GLU A 1 86 ? -5.839 4.232 15.439 1.00 71.56 86 GLU A C 1
ATOM 683 O O . GLU A 1 86 ? -6.736 4.711 14.744 1.00 71.56 86 GLU A O 1
ATOM 688 N N . ILE A 1 87 ? -6.047 3.286 16.340 1.00 72.62 87 ILE A N 1
ATOM 689 C CA . ILE A 1 87 ? -7.352 2.750 16.675 1.00 72.6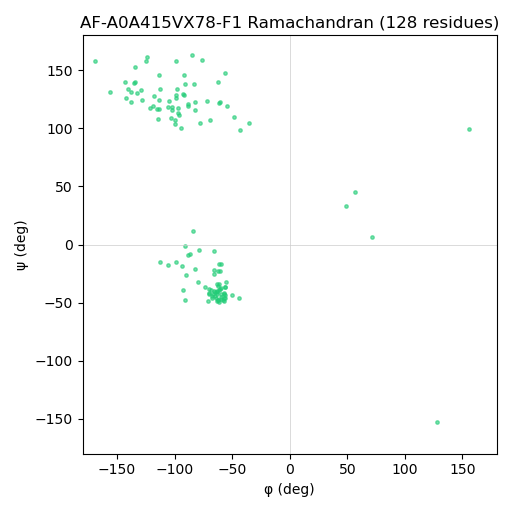2 87 ILE A CA 1
ATOM 690 C C 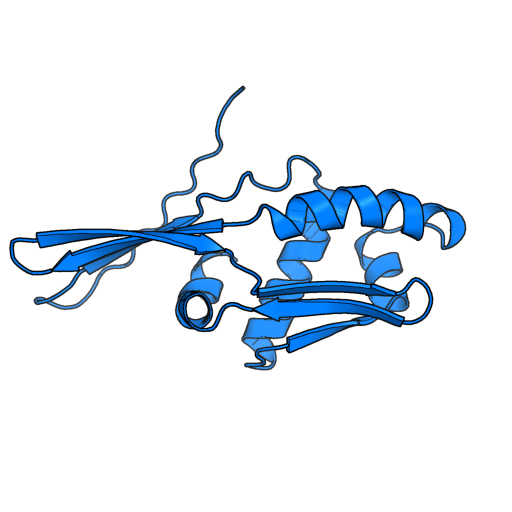. ILE A 1 87 ? -7.630 3.170 18.115 1.00 72.62 87 ILE A C 1
ATOM 692 O O . ILE A 1 87 ? -6.906 2.785 19.040 1.00 72.62 87 ILE A O 1
ATOM 696 N N . ILE A 1 88 ? -8.669 3.980 18.289 1.00 71.44 88 ILE A N 1
ATOM 697 C CA . ILE A 1 88 ? -9.204 4.381 19.585 1.00 71.44 88 ILE A CA 1
ATOM 698 C C . ILE A 1 88 ? -10.477 3.571 19.816 1.00 71.44 88 ILE A C 1
ATOM 700 O O . ILE A 1 88 ? -11.511 3.802 19.191 1.00 71.44 88 ILE A O 1
ATOM 704 N N . GLU A 1 89 ? -10.408 2.630 20.747 1.00 67.88 89 GLU A N 1
ATOM 705 C CA . GLU A 1 89 ? -11.540 1.792 21.139 1.00 67.88 89 GLU A CA 1
ATOM 706 C C . GLU A 1 89 ? -12.192 2.419 22.376 1.00 67.88 89 GLU A C 1
ATOM 708 O O . GLU A 1 89 ? -11.587 2.475 23.450 1.00 67.88 89 GLU A O 1
ATOM 713 N N . LYS A 1 90 ? -13.417 2.942 22.247 1.00 65.19 90 LYS A N 1
ATOM 714 C CA . LYS A 1 90 ? -14.194 3.449 23.387 1.00 65.19 90 LYS A CA 1
ATOM 715 C C . LYS A 1 90 ? -15.214 2.396 23.804 1.00 65.19 90 LYS A C 1
ATOM 717 O O . LYS A 1 90 ? -16.262 2.251 23.179 1.00 65.19 90 LYS A O 1
ATOM 722 N N . GLU A 1 91 ? -14.920 1.707 24.900 1.00 62.97 91 GLU A N 1
ATOM 723 C CA . GLU A 1 91 ? -15.859 0.841 25.614 1.00 62.97 91 GLU A CA 1
ATOM 724 C C . GLU A 1 91 ? -16.444 1.580 26.828 1.00 62.97 91 GLU A C 1
ATOM 726 O O . GLU A 1 91 ? -15.858 2.533 27.355 1.00 62.97 91 GLU A O 1
ATOM 731 N N . HIS A 1 92 ? -17.606 1.144 27.323 1.00 52.50 92 HIS A N 1
ATOM 732 C CA . HIS A 1 92 ? -18.238 1.724 28.512 1.00 52.50 92 HIS A CA 1
ATOM 733 C C . HIS A 1 92 ? -17.232 1.873 29.682 1.00 52.50 92 HIS A C 1
ATOM 735 O O . HIS A 1 92 ? -16.830 0.901 30.320 1.00 52.50 92 HIS A O 1
ATOM 741 N N . LYS A 1 93 ? -16.864 3.129 29.995 1.00 60.66 93 LYS A N 1
ATOM 742 C CA . LYS A 1 93 ? -15.904 3.564 31.040 1.00 60.66 93 LYS A CA 1
ATOM 743 C C . LYS A 1 93 ? -14.410 3.286 30.782 1.00 60.66 93 LYS A C 1
ATOM 745 O O . LYS A 1 93 ? -13.613 3.560 31.682 1.00 60.66 93 LYS A O 1
ATOM 750 N N . LYS A 1 94 ? -14.001 2.795 29.608 1.00 64.19 94 LYS A N 1
ATOM 751 C CA . LYS A 1 94 ? -12.583 2.598 29.254 1.00 64.19 94 LYS A CA 1
ATOM 752 C C . LYS A 1 94 ? -12.303 3.026 27.817 1.00 64.19 94 LYS A C 1
ATOM 754 O O . LYS A 1 94 ? -12.984 2.601 26.895 1.00 64.19 94 LYS A O 1
ATOM 759 N N . THR A 1 95 ? -11.250 3.817 27.643 1.00 70.25 95 THR A N 1
ATOM 760 C CA . THR A 1 95 ? -10.700 4.134 26.323 1.00 70.25 95 THR A CA 1
ATOM 761 C C . THR A 1 95 ? -9.400 3.362 26.146 1.00 70.25 95 THR A C 1
ATOM 763 O O . THR A 1 95 ? -8.463 3.547 26.926 1.00 70.25 95 THR A O 1
ATOM 766 N N . GLY A 1 96 ? -9.362 2.480 25.153 1.00 70.62 96 GLY A N 1
ATOM 767 C CA . GLY A 1 96 ? -8.159 1.829 24.656 1.00 70.62 96 GLY A CA 1
ATOM 768 C C . GLY A 1 96 ? -7.558 2.626 23.502 1.00 70.62 96 GLY A C 1
ATOM 769 O O . GLY A 1 96 ? -8.277 3.237 22.715 1.00 70.62 96 GLY A O 1
ATOM 770 N N . PHE A 1 97 ? -6.232 2.624 23.409 1.00 73.44 97 PHE A N 1
ATOM 771 C CA . PHE A 1 97 ? -5.489 3.226 22.305 1.00 73.44 97 PHE A CA 1
ATOM 772 C C . PHE A 1 97 ? -4.501 2.199 21.765 1.00 73.44 97 PHE A C 1
ATOM 774 O O . PHE A 1 97 ? -3.771 1.569 22.540 1.00 73.44 97 PHE A O 1
ATOM 781 N N . LYS A 1 98 ? -4.455 2.052 20.442 1.00 77.12 98 LYS A N 1
ATOM 782 C CA . LYS A 1 98 ? -3.521 1.155 19.769 1.00 77.12 98 LYS A CA 1
ATOM 783 C C . LYS A 1 98 ? -3.012 1.778 18.475 1.00 77.12 98 LYS A C 1
ATOM 785 O O . LYS A 1 98 ? -3.799 2.114 17.599 1.00 77.12 98 LYS A O 1
ATOM 790 N N . ILE A 1 99 ? -1.691 1.856 18.328 1.00 79.19 99 ILE A N 1
ATOM 791 C CA . ILE A 1 99 ? -1.046 2.132 17.039 1.00 79.19 99 ILE A CA 1
ATOM 792 C C . ILE A 1 99 ? -0.728 0.796 16.377 1.00 79.19 99 ILE A C 1
ATOM 794 O O . ILE A 1 99 ? -0.140 -0.087 17.008 1.00 79.19 99 ILE A O 1
ATOM 798 N N . VAL A 1 100 ? -1.119 0.638 15.117 1.00 82.50 100 VAL A N 1
ATOM 799 C CA . VAL A 1 100 ? -0.908 -0.589 14.346 1.00 82.50 100 VAL A CA 1
ATOM 800 C C . VAL A 1 100 ? -0.352 -0.236 12.972 1.00 82.50 100 VAL A C 1
ATOM 802 O O . VAL A 1 100 ? -0.906 0.612 12.276 1.00 82.50 100 VAL A O 1
ATOM 805 N N . SER A 1 101 ? 0.729 -0.899 12.560 1.00 85.31 101 SER A N 1
ATOM 806 C CA . SER A 1 101 ? 1.235 -0.803 11.186 1.00 85.31 101 SER A CA 1
ATOM 807 C C . SER A 1 101 ? 0.201 -1.317 10.193 1.00 85.31 101 SER A C 1
ATOM 809 O O . SER A 1 101 ? -0.450 -2.330 10.448 1.00 85.31 101 SER A O 1
ATOM 811 N N . ILE A 1 102 ? 0.061 -0.649 9.047 1.00 85.75 102 ILE A N 1
ATOM 812 C CA . ILE A 1 102 ? -0.892 -1.073 8.009 1.00 85.75 102 ILE A CA 1
ATOM 813 C C . ILE A 1 102 ? -0.434 -2.373 7.345 1.00 85.75 102 ILE A C 1
ATOM 815 O O . ILE A 1 102 ? -1.257 -3.251 7.082 1.00 85.75 102 ILE A O 1
ATOM 819 N N . PHE A 1 103 ? 0.874 -2.511 7.128 1.00 88.50 103 PHE A N 1
ATOM 820 C CA . PHE A 1 103 ? 1.477 -3.659 6.464 1.00 88.50 103 PHE A CA 1
ATOM 821 C C . PHE A 1 103 ? 2.337 -4.474 7.437 1.00 88.50 103 PHE A C 1
ATOM 823 O O . PHE A 1 103 ? 3.151 -3.920 8.175 1.00 88.50 103 PHE A O 1
ATOM 830 N N . GLU A 1 104 ? 2.164 -5.794 7.411 1.00 91.06 104 GLU A N 1
ATOM 831 C CA . GLU A 1 104 ? 3.029 -6.776 8.079 1.00 91.06 104 GLU A CA 1
ATOM 832 C C . GLU A 1 104 ? 4.295 -7.042 7.259 1.00 91.06 104 GLU A C 1
ATOM 834 O O . GLU A 1 104 ? 5.361 -7.292 7.819 1.00 91.06 104 GLU A O 1
ATOM 839 N N . MET A 1 105 ? 4.181 -6.971 5.930 1.00 92.31 105 MET A N 1
ATOM 840 C CA . MET A 1 105 ? 5.273 -7.214 4.995 1.00 92.31 105 MET A CA 1
ATOM 841 C C . MET A 1 105 ? 5.165 -6.267 3.803 1.00 92.31 105 MET A C 1
ATOM 843 O O . MET A 1 105 ? 4.075 -6.035 3.281 1.00 92.31 105 MET A O 1
ATOM 847 N N . VAL A 1 106 ? 6.314 -5.758 3.362 1.00 91.94 106 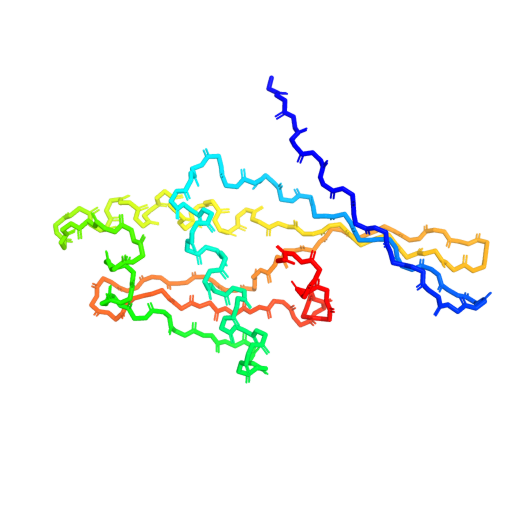VAL A N 1
ATOM 848 C CA . VAL A 1 106 ? 6.481 -4.990 2.126 1.00 91.94 106 VAL A CA 1
ATOM 849 C C . VAL A 1 106 ? 7.768 -5.484 1.475 1.00 91.94 106 VAL A C 1
ATOM 851 O O . VAL A 1 106 ? 8.822 -5.495 2.110 1.00 91.94 106 VAL A O 1
ATOM 854 N N . THR A 1 107 ? 7.699 -5.955 0.237 1.00 93.56 107 THR A N 1
ATOM 855 C CA . THR A 1 107 ? 8.852 -6.489 -0.498 1.00 93.56 107 THR A CA 1
ATOM 856 C C . THR A 1 107 ? 8.771 -6.043 -1.942 1.00 93.56 107 THR A C 1
ATOM 858 O O . THR A 1 107 ? 7.713 -6.125 -2.554 1.00 93.56 107 THR A O 1
ATOM 861 N N . TYR A 1 108 ? 9.886 -5.563 -2.475 1.00 94.25 108 TYR A N 1
ATOM 862 C CA . TYR A 1 108 ? 9.987 -5.131 -3.859 1.00 94.25 108 TYR A CA 1
ATOM 863 C C . TYR A 1 108 ? 11.013 -5.980 -4.591 1.00 94.25 108 TYR A C 1
ATOM 865 O O . TYR A 1 108 ? 12.149 -6.111 -4.132 1.00 94.25 108 TYR A O 1
ATOM 873 N N . ASP A 1 109 ? 10.582 -6.527 -5.718 1.00 94.56 109 ASP A N 1
ATOM 874 C CA . ASP A 1 109 ? 11.416 -7.206 -6.693 1.00 94.56 109 ASP A CA 1
ATOM 875 C C . ASP A 1 109 ? 11.422 -6.362 -7.986 1.00 94.56 109 ASP A C 1
ATOM 877 O O . ASP A 1 109 ? 10.342 -6.049 -8.495 1.00 94.56 109 ASP A O 1
ATOM 881 N N . PRO A 1 110 ? 12.593 -5.956 -8.514 1.00 91.75 110 PRO A N 1
ATOM 882 C CA . PRO A 1 110 ? 12.682 -5.128 -9.722 1.00 91.75 110 PRO A CA 1
ATOM 883 C C . PRO A 1 110 ? 12.085 -5.750 -10.991 1.00 91.75 110 PRO A C 1
ATOM 885 O O . PRO A 1 110 ? 11.732 -5.024 -11.921 1.00 91.75 110 PRO A O 1
ATOM 888 N N . GLU A 1 111 ? 11.978 -7.077 -11.050 1.00 93.06 111 GLU A N 1
ATOM 889 C CA . GLU A 1 111 ? 11.415 -7.810 -12.184 1.00 93.06 111 GLU A CA 1
ATOM 890 C C . GLU A 1 111 ? 9.913 -8.064 -11.989 1.00 93.06 111 GLU A C 1
ATOM 892 O O . GLU A 1 111 ? 9.136 -7.935 -12.938 1.00 93.06 111 GLU A O 1
ATOM 897 N N . GLU A 1 112 ? 9.482 -8.386 -10.764 1.00 94.25 112 GLU A N 1
ATOM 898 C CA . GLU A 1 112 ? 8.081 -8.729 -10.481 1.00 94.25 112 GLU A CA 1
ATOM 899 C C . GLU A 1 112 ? 7.227 -7.518 -10.076 1.00 94.25 112 GLU A C 1
ATOM 901 O O . GLU A 1 112 ? 6.139 -7.315 -10.623 1.00 94.25 112 GLU A O 1
ATOM 906 N N . GLY A 1 113 ? 7.699 -6.686 -9.146 1.00 94.81 113 GLY A N 1
ATOM 907 C CA . GLY A 1 113 ? 6.978 -5.533 -8.603 1.00 94.81 113 GLY A CA 1
ATOM 908 C C . GLY A 1 113 ? 6.910 -5.503 -7.074 1.00 94.81 113 GLY A C 1
ATOM 909 O O . GLY A 1 113 ? 7.790 -5.995 -6.369 1.00 94.81 113 GLY A O 1
ATOM 910 N N . LEU A 1 114 ? 5.864 -4.870 -6.538 1.00 95.44 114 LEU A N 1
ATOM 911 C CA . LEU A 1 114 ? 5.695 -4.635 -5.103 1.00 95.44 114 LEU A CA 1
ATOM 912 C C . LEU A 1 114 ? 4.699 -5.626 -4.499 1.00 95.44 114 LEU A C 1
ATOM 914 O O . LEU A 1 114 ? 3.506 -5.569 -4.785 1.00 95.44 114 LEU A O 1
ATOM 918 N N . THR A 1 115 ? 5.174 -6.480 -3.601 1.00 94.88 115 THR A N 1
ATOM 919 C CA . THR A 1 115 ? 4.339 -7.368 -2.791 1.00 94.88 115 THR A CA 1
ATOM 920 C C . THR A 1 115 ? 4.106 -6.771 -1.412 1.00 94.88 115 THR A C 1
ATOM 922 O O . THR A 1 115 ? 5.048 -6.344 -0.740 1.00 94.88 115 THR A O 1
ATOM 925 N N . ILE A 1 116 ? 2.854 -6.791 -0.956 1.00 93.06 116 ILE A N 1
ATOM 926 C CA . ILE A 1 116 ? 2.490 -6.416 0.412 1.00 93.06 116 ILE A CA 1
ATOM 927 C C . ILE A 1 116 ? 1.709 -7.518 1.120 1.00 93.06 116 ILE A C 1
ATOM 929 O O . ILE A 1 116 ? 1.081 -8.371 0.488 1.00 93.06 116 ILE A O 1
ATOM 933 N N . GLN A 1 117 ? 1.730 -7.468 2.449 1.00 93.06 117 GLN A N 1
ATOM 934 C CA . GLN A 1 117 ? 0.812 -8.184 3.327 1.00 93.06 117 GLN A CA 1
ATOM 935 C C . GLN A 1 117 ? 0.210 -7.191 4.315 1.00 93.06 117 GLN A C 1
ATOM 937 O O . GLN A 1 117 ? 0.939 -6.486 5.011 1.00 93.06 117 GLN A O 1
ATOM 942 N N . VAL A 1 118 ? -1.115 -7.119 4.369 1.00 91.62 118 VAL A N 1
ATOM 943 C CA . VAL A 1 118 ? -1.849 -6.219 5.261 1.00 91.62 118 VAL A CA 1
ATOM 944 C C . VAL A 1 118 ? -1.986 -6.839 6.639 1.00 91.62 118 VAL A C 1
ATOM 946 O O . VAL A 1 118 ? -2.354 -8.003 6.777 1.00 91.62 118 VAL A O 1
ATOM 949 N N . THR A 1 119 ? -1.790 -6.021 7.670 1.00 89.75 119 THR A N 1
ATOM 950 C CA . THR A 1 119 ? -2.057 -6.418 9.047 1.00 89.75 119 THR A CA 1
ATOM 951 C C . THR A 1 119 ? -3.525 -6.770 9.228 1.00 89.75 119 THR A C 1
ATOM 953 O O . THR A 1 119 ? -4.409 -5.928 9.051 1.00 89.75 119 THR A O 1
ATOM 956 N N . ARG A 1 120 ? -3.815 -8.002 9.658 1.00 87.00 120 ARG A N 1
ATOM 957 C CA . ARG A 1 120 ? -5.199 -8.504 9.755 1.00 87.00 120 ARG A CA 1
ATOM 958 C C . ARG A 1 120 ? -6.108 -7.626 10.620 1.00 87.00 120 ARG A C 1
ATOM 960 O O . ARG A 1 120 ? -7.277 -7.434 10.294 1.00 87.00 120 ARG A O 1
ATOM 967 N N . ALA A 1 121 ? -5.561 -7.060 11.697 1.00 82.56 121 ALA A N 1
ATOM 968 C CA . ALA A 1 121 ? -6.281 -6.149 12.587 1.00 82.56 121 ALA A CA 1
ATOM 969 C C . ALA A 1 121 ? -6.676 -4.820 11.916 1.00 82.56 121 ALA A C 1
ATOM 971 O O . ALA A 1 121 ? -7.599 -4.166 12.378 1.00 82.56 121 ALA A O 1
ATOM 972 N N . VAL A 1 122 ? -5.998 -4.423 10.835 1.00 82.38 122 VAL A N 1
ATOM 973 C CA . VAL A 1 122 ? -6.233 -3.166 10.109 1.00 82.38 122 VAL A CA 1
ATOM 974 C C . VAL A 1 122 ? -7.269 -3.332 8.993 1.00 82.38 122 VAL A C 1
ATOM 976 O O . VAL A 1 122 ? -7.967 -2.380 8.645 1.00 82.38 122 VAL A O 1
ATOM 979 N N . LYS A 1 123 ? -7.428 -4.548 8.455 1.00 82.88 123 LYS A N 1
ATOM 980 C CA . LYS A 1 123 ? -8.294 -4.845 7.302 1.00 82.88 123 LYS A CA 1
ATOM 981 C C . LYS A 1 123 ? -9.731 -4.293 7.407 1.00 82.88 123 LYS A C 1
ATOM 983 O O . LYS A 1 123 ? -10.188 -3.701 6.428 1.00 82.88 123 LYS A O 1
ATOM 988 N N . PRO A 1 124 ? -10.447 -4.393 8.550 1.00 81.88 124 PRO A N 1
ATOM 989 C CA . PRO A 1 124 ? -11.802 -3.835 8.679 1.00 81.88 124 PRO A CA 1
ATOM 990 C C . PRO A 1 124 ? -11.870 -2.309 8.504 1.00 81.88 124 PRO A C 1
ATOM 992 O O . PRO A 1 124 ? -12.928 -1.767 8.166 1.00 81.88 124 PRO A O 1
ATOM 995 N N . TYR A 1 125 ? -10.742 -1.633 8.725 1.00 78.38 125 TYR A N 1
ATOM 996 C CA . TYR A 1 125 ? -10.608 -0.182 8.764 1.00 78.38 125 TYR A CA 1
ATOM 997 C C . TYR A 1 125 ? -10.077 0.413 7.458 1.00 78.38 125 TYR A C 1
ATOM 999 O O . TYR A 1 125 ? -10.256 1.606 7.233 1.00 78.38 125 TYR A O 1
ATOM 1007 N N . LEU A 1 126 ? -9.506 -0.402 6.563 1.00 79.19 126 LEU A N 1
ATOM 1008 C CA . LEU A 1 126 ? -8.930 0.059 5.293 1.00 79.19 126 LEU A CA 1
ATOM 1009 C C . LEU A 1 126 ? -9.914 0.835 4.413 1.00 79.19 126 LEU A C 1
ATOM 1011 O O . LEU A 1 126 ? -9.535 1.820 3.794 1.00 79.19 126 LEU A O 1
ATOM 1015 N N . LYS A 1 127 ? -11.192 0.445 4.405 1.00 79.25 127 LYS A N 1
ATOM 1016 C CA . LYS A 1 127 ? -12.256 1.145 3.659 1.00 79.25 127 LYS A CA 1
ATOM 1017 C C . LYS A 1 127 ? -12.492 2.589 4.098 1.00 79.25 127 LYS A C 1
ATOM 1019 O O . LYS A 1 127 ? -13.202 3.309 3.416 1.00 79.25 127 LYS A O 1
ATOM 1024 N N . ASN A 1 128 ? -12.000 2.965 5.274 1.00 73.81 128 ASN A N 1
ATOM 1025 C CA . ASN A 1 128 ? -12.106 4.328 5.767 1.00 73.81 128 ASN A CA 1
ATOM 1026 C C . ASN A 1 128 ? -10.915 5.186 5.286 1.00 73.81 128 ASN A C 1
ATOM 1028 O O . ASN A 1 128 ? -10.930 6.386 5.513 1.00 73.81 128 ASN A O 1
ATOM 1032 N N . LEU A 1 129 ? -9.886 4.586 4.667 1.00 69.94 129 LEU A N 1
ATOM 1033 C CA . LEU A 1 129 ? -8.661 5.265 4.222 1.00 69.94 129 LEU A CA 1
ATOM 1034 C C . LEU A 1 129 ? -8.726 5.786 2.773 1.00 69.94 129 LEU A C 1
ATOM 1036 O O . LEU A 1 129 ? -7.746 6.364 2.308 1.00 69.94 129 LEU A O 1
ATOM 1040 N N . ILE A 1 130 ? -9.840 5.555 2.074 1.00 66.25 130 ILE A N 1
ATOM 1041 C CA . ILE A 1 130 ? -10.098 5.923 0.672 1.00 66.25 130 ILE A CA 1
ATOM 1042 C C . ILE A 1 130 ? -11.385 6.729 0.542 1.00 66.25 130 ILE A C 1
ATOM 1044 O O . ILE A 1 130 ? -12.323 6.473 1.332 1.00 66.25 130 ILE A O 1
#